Protein AF-A0A8T5A417-F1 (afdb_monomer_lite)

Structure (mmCIF, N/CA/C/O backbone):
data_AF-A0A8T5A417-F1
#
_entry.id   AF-A0A8T5A417-F1
#
loop_
_atom_site.group_PDB
_atom_site.id
_atom_site.type_symbol
_atom_site.label_atom_id
_atom_site.label_alt_id
_atom_site.label_comp_id
_atom_site.label_asym_id
_atom_site.label_entity_id
_atom_site.label_seq_id
_atom_site.pdbx_PDB_ins_code
_atom_site.Cartn_x
_atom_site.Cartn_y
_atom_site.Cartn_z
_atom_site.occupancy
_atom_site.B_iso_or_equiv
_atom_site.auth_seq_id
_atom_site.auth_comp_id
_atom_site.auth_asym_id
_atom_site.auth_atom_id
_atom_site.pdbx_PDB_model_num
ATOM 1 N N . MET A 1 1 ? 15.374 2.661 -24.631 1.00 42.44 1 MET A N 1
ATOM 2 C CA . MET A 1 1 ? 15.734 1.668 -23.594 1.00 42.44 1 MET A CA 1
ATOM 3 C C . MET A 1 1 ? 16.325 2.420 -22.415 1.00 42.44 1 MET A C 1
ATOM 5 O O . MET A 1 1 ? 17.417 2.958 -22.557 1.00 42.44 1 MET A O 1
ATOM 9 N N . PHE A 1 2 ? 15.602 2.518 -21.298 1.00 53.12 2 PHE A N 1
ATOM 10 C CA . PHE A 1 2 ? 16.090 3.157 -20.071 1.00 53.12 2 PHE A CA 1
ATOM 11 C C . PHE A 1 2 ? 17.101 2.230 -19.389 1.00 53.12 2 PHE A C 1
ATOM 13 O O . PHE A 1 2 ? 16.752 1.376 -18.584 1.00 53.12 2 PHE A O 1
ATOM 20 N N . ARG A 1 3 ? 18.366 2.348 -19.788 1.00 46.06 3 ARG A N 1
ATOM 21 C CA . ARG A 1 3 ? 19.469 1.459 -19.396 1.00 46.06 3 ARG A CA 1
ATOM 22 C C . ARG A 1 3 ? 20.061 1.824 -18.013 1.00 46.06 3 ARG A C 1
ATOM 24 O O . ARG A 1 3 ? 21.273 1.819 -17.862 1.00 46.06 3 ARG A O 1
ATOM 31 N N . GLY A 1 4 ? 19.217 2.190 -17.041 1.00 53.66 4 GLY A N 1
ATOM 32 C CA . GLY A 1 4 ? 19.642 2.694 -15.720 1.00 53.66 4 GLY A CA 1
ATOM 33 C C . GLY A 1 4 ? 18.582 2.618 -14.613 1.00 53.66 4 GLY A C 1
ATOM 34 O O . GLY A 1 4 ? 18.646 3.379 -13.656 1.00 53.66 4 GLY A O 1
ATOM 35 N N . LEU A 1 5 ? 17.586 1.742 -14.762 1.00 63.16 5 LEU A N 1
ATOM 36 C CA . LEU A 1 5 ? 16.527 1.509 -13.775 1.00 63.16 5 LEU A CA 1
ATOM 37 C C . LEU A 1 5 ? 16.709 0.142 -13.102 1.00 63.16 5 LEU A C 1
ATOM 39 O O . LEU A 1 5 ? 15.793 -0.674 -13.069 1.00 63.16 5 LEU A O 1
ATOM 43 N N . GLU A 1 6 ? 17.913 -0.135 -12.612 1.00 72.56 6 GLU A N 1
ATOM 44 C CA . GLU A 1 6 ? 18.092 -1.246 -11.680 1.00 72.56 6 GLU A CA 1
ATOM 45 C C . GLU A 1 6 ? 17.566 -0.788 -10.320 1.00 72.56 6 GLU A C 1
ATOM 47 O O . GLU A 1 6 ? 18.039 0.207 -9.777 1.00 72.56 6 GLU A O 1
ATOM 52 N N . LEU A 1 7 ? 16.535 -1.469 -9.824 1.00 83.00 7 LEU A N 1
ATOM 53 C CA . LEU A 1 7 ? 16.021 -1.269 -8.475 1.00 83.00 7 LEU A CA 1
ATOM 54 C C . LEU A 1 7 ? 16.810 -2.164 -7.528 1.00 83.00 7 LEU A C 1
ATOM 56 O O . LEU A 1 7 ? 16.892 -3.376 -7.746 1.00 83.00 7 LEU A O 1
ATOM 60 N N . THR A 1 8 ? 17.382 -1.581 -6.478 1.00 91.06 8 THR A N 1
ATOM 61 C CA . THR A 1 8 ? 17.942 -2.400 -5.397 1.00 91.06 8 THR A CA 1
ATOM 62 C C . THR A 1 8 ? 16.811 -2.959 -4.529 1.00 91.06 8 THR A C 1
ATOM 64 O O . THR A 1 8 ? 15.746 -2.338 -4.439 1.00 91.06 8 THR A O 1
ATOM 67 N N . PRO A 1 9 ? 17.013 -4.098 -3.841 1.00 90.88 9 PRO A N 1
ATOM 68 C CA . PRO A 1 9 ? 16.015 -4.632 -2.914 1.00 90.88 9 PRO A CA 1
ATOM 69 C C . PRO A 1 9 ? 15.562 -3.614 -1.854 1.00 90.88 9 PRO A C 1
ATOM 71 O O . PRO A 1 9 ? 14.394 -3.588 -1.472 1.00 90.88 9 PRO A O 1
ATOM 74 N N . GLU A 1 10 ? 16.470 -2.750 -1.400 1.00 92.81 10 GLU A N 1
ATOM 75 C CA . GLU A 1 10 ? 16.185 -1.686 -0.436 1.00 92.81 10 GLU A CA 1
ATOM 76 C C . GLU A 1 10 ? 15.297 -0.589 -1.034 1.00 92.81 10 GLU A C 1
ATOM 78 O O . GLU A 1 10 ? 14.376 -0.120 -0.366 1.00 92.81 10 GLU A O 1
ATOM 83 N N . GLU A 1 11 ? 15.538 -0.194 -2.289 1.00 91.94 11 GLU A N 1
ATOM 84 C CA . GLU A 1 11 ? 14.685 0.772 -2.987 1.00 91.94 11 GLU A CA 1
ATOM 85 C C . GLU A 1 11 ? 13.276 0.214 -3.227 1.00 91.94 11 GLU A C 1
ATOM 87 O O . GLU A 1 11 ? 12.293 0.945 -3.073 1.00 91.94 11 GLU A O 1
ATOM 92 N N . GLU A 1 12 ? 13.152 -1.070 -3.586 1.00 94.31 12 GLU A N 1
ATOM 93 C CA . GLU A 1 12 ? 11.844 -1.720 -3.729 1.00 94.31 12 GLU A CA 1
ATOM 94 C C . GLU A 1 12 ? 11.064 -1.676 -2.413 1.00 94.31 12 GLU A C 1
ATOM 96 O O . GLU A 1 12 ? 9.905 -1.254 -2.383 1.00 94.31 12 GLU A O 1
ATOM 101 N N . GLU A 1 13 ? 11.714 -2.066 -1.317 1.00 95.69 13 GLU A N 1
ATOM 102 C CA . GLU A 1 13 ? 11.114 -2.076 0.015 1.00 95.69 13 GLU A CA 1
ATOM 103 C C . GLU A 1 13 ? 10.695 -0.663 0.455 1.00 95.69 13 GLU A C 1
ATOM 105 O O . GLU A 1 13 ? 9.604 -0.467 0.999 1.00 95.69 13 GLU A O 1
ATOM 110 N N . GLU A 1 14 ? 11.513 0.351 0.160 1.00 96.19 14 GLU A N 1
ATOM 111 C CA . GLU A 1 14 ? 11.185 1.750 0.437 1.00 96.19 14 GLU A CA 1
ATOM 112 C C . GLU A 1 14 ? 9.943 2.214 -0.341 1.00 96.1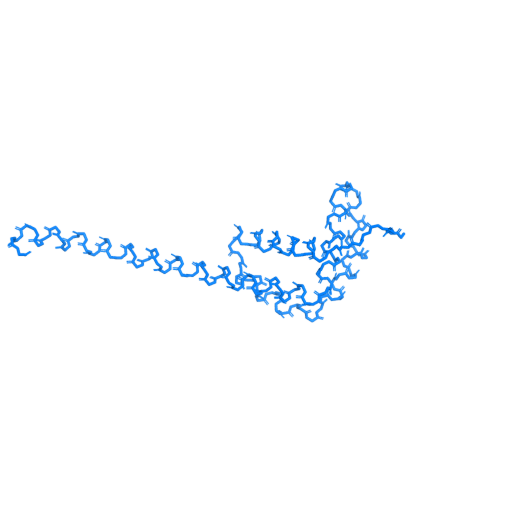9 14 GLU A C 1
ATOM 114 O O . GLU A 1 14 ? 9.072 2.890 0.219 1.00 96.19 14 GLU A O 1
ATOM 119 N N . ILE A 1 15 ? 9.826 1.844 -1.618 1.00 96.06 15 ILE A N 1
ATOM 120 C CA . ILE A 1 15 ? 8.660 2.175 -2.447 1.00 96.06 15 ILE A CA 1
ATOM 121 C C . ILE A 1 15 ? 7.400 1.503 -1.895 1.00 96.06 15 ILE A C 1
ATOM 123 O O . ILE A 1 15 ? 6.377 2.176 -1.735 1.00 96.06 15 ILE A O 1
ATOM 127 N N . ILE A 1 16 ? 7.470 0.213 -1.559 1.00 97.62 16 ILE A N 1
ATOM 128 C CA . ILE A 1 16 ? 6.348 -0.536 -0.972 1.00 97.62 16 ILE A CA 1
ATOM 129 C C . ILE A 1 16 ? 5.894 0.132 0.327 1.00 97.62 16 ILE A C 1
ATOM 131 O O . ILE A 1 16 ? 4.703 0.405 0.504 1.00 97.62 16 ILE A O 1
ATOM 135 N N . LYS A 1 17 ? 6.843 0.475 1.204 1.00 97.94 17 LYS A N 1
ATOM 136 C CA . LYS A 1 17 ? 6.557 1.159 2.466 1.00 97.94 17 LYS A CA 1
ATOM 137 C C . LYS A 1 17 ? 5.880 2.509 2.249 1.00 97.94 17 LYS A C 1
ATOM 139 O O . LYS A 1 17 ? 4.859 2.774 2.882 1.00 97.94 17 LYS A O 1
ATOM 144 N N . ARG A 1 18 ? 6.395 3.340 1.339 1.00 97.25 18 ARG A N 1
ATOM 145 C CA . ARG A 1 18 ? 5.804 4.653 1.019 1.00 97.25 18 ARG A CA 1
ATOM 146 C C . ARG A 1 18 ? 4.379 4.526 0.488 1.00 97.25 18 ARG A C 1
ATOM 148 O O . ARG A 1 18 ? 3.519 5.331 0.834 1.00 97.25 18 ARG A O 1
ATOM 155 N N . VAL A 1 19 ? 4.111 3.514 -0.335 1.00 97.00 19 VAL A N 1
ATOM 156 C CA . VAL A 1 19 ? 2.763 3.238 -0.854 1.00 97.00 19 VAL A CA 1
ATOM 157 C C . VAL A 1 19 ? 1.833 2.807 0.281 1.00 97.00 19 VAL A C 1
ATOM 159 O O . VAL A 1 19 ? 0.728 3.338 0.389 1.00 97.00 19 VAL A O 1
ATOM 162 N N . ALA A 1 20 ? 2.288 1.915 1.166 1.00 98.06 20 ALA A N 1
ATOM 163 C CA . ALA A 1 20 ? 1.522 1.487 2.336 1.00 98.06 20 ALA A CA 1
ATOM 164 C C . ALA A 1 20 ? 1.192 2.659 3.274 1.00 98.06 20 ALA A C 1
ATOM 166 O O . ALA A 1 20 ? 0.061 2.793 3.740 1.00 98.06 20 ALA A O 1
ATOM 167 N N . GLU A 1 21 ? 2.168 3.530 3.540 1.00 97.88 21 GLU A N 1
ATOM 168 C CA . GLU A 1 21 ? 1.976 4.762 4.312 1.00 97.88 21 GLU A CA 1
ATOM 169 C C . GLU A 1 21 ? 0.945 5.667 3.646 1.00 97.88 21 GLU A C 1
ATOM 171 O O . GLU A 1 21 ? -0.007 6.089 4.303 1.00 97.88 21 GLU A O 1
ATOM 176 N N . LYS A 1 22 ? 1.061 5.884 2.332 1.00 97.31 22 LYS A N 1
ATOM 177 C CA . LYS A 1 22 ? 0.141 6.758 1.607 1.00 97.31 22 LYS A CA 1
ATOM 178 C C . LYS A 1 22 ? -1.295 6.242 1.628 1.00 97.31 22 LYS A C 1
ATOM 180 O O . LYS A 1 22 ? -2.211 7.027 1.834 1.00 97.31 22 LYS A O 1
ATOM 185 N N . ILE A 1 23 ? -1.506 4.939 1.455 1.00 97.50 23 ILE A N 1
ATOM 186 C CA . ILE A 1 23 ? -2.835 4.310 1.558 1.00 97.50 23 ILE A CA 1
ATOM 187 C C . ILE A 1 23 ? -3.408 4.472 2.975 1.00 97.50 23 ILE A C 1
ATOM 189 O O . ILE A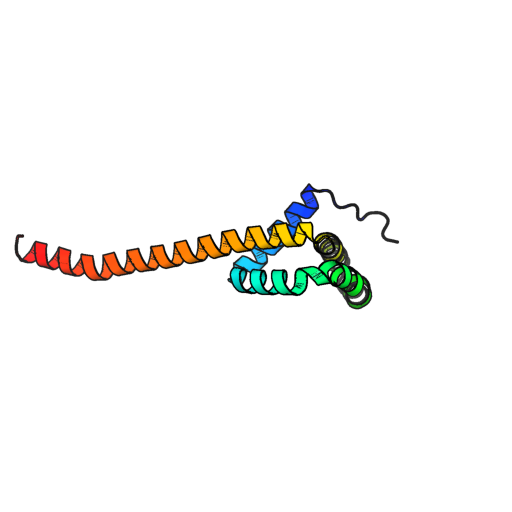 1 23 ? -4.589 4.794 3.134 1.00 97.50 23 ILE A O 1
ATOM 193 N N . SER A 1 24 ? -2.570 4.288 3.997 1.00 96.44 24 SER A N 1
ATOM 194 C CA . SER A 1 24 ? -2.970 4.424 5.399 1.00 96.44 24 SER A CA 1
ATOM 195 C C . SER A 1 24 ? -3.330 5.858 5.773 1.00 96.44 24 SER A C 1
ATOM 197 O O . SER A 1 24 ? -4.272 6.051 6.534 1.00 96.44 24 SER A O 1
ATOM 199 N N . GLU A 1 25 ? -2.654 6.867 5.214 1.00 96.94 25 GLU A N 1
ATOM 200 C CA . GLU A 1 25 ? -3.026 8.282 5.393 1.00 96.94 25 GLU A CA 1
ATOM 201 C C . GLU A 1 25 ? -4.470 8.563 4.949 1.00 96.94 25 GLU A C 1
ATOM 203 O O . GLU A 1 25 ? -5.144 9.405 5.541 1.00 96.94 25 GLU A O 1
ATOM 208 N N . TYR A 1 26 ? -4.966 7.841 3.939 1.00 95.69 26 TYR A N 1
ATOM 209 C CA . TYR A 1 26 ? -6.352 7.942 3.475 1.00 95.69 26 TYR A CA 1
ATOM 210 C C . TYR A 1 26 ? -7.328 7.034 4.243 1.00 95.69 26 TYR A C 1
ATOM 212 O O . TYR A 1 26 ? -8.518 7.025 3.931 1.00 95.69 26 TYR A O 1
ATOM 220 N N . GLY A 1 27 ? -6.865 6.259 5.230 1.00 95.25 27 GLY A N 1
ATOM 221 C CA . GLY A 1 27 ? -7.698 5.312 5.982 1.00 95.25 27 GLY A CA 1
ATOM 222 C C . GLY A 1 27 ? -8.243 4.165 5.124 1.00 95.25 27 GLY A C 1
ATOM 223 O O . GLY A 1 27 ? -9.311 3.627 5.415 1.00 95.25 27 GLY A O 1
ATOM 224 N N . MET A 1 28 ? -7.541 3.811 4.042 1.00 97.38 28 MET A N 1
ATOM 225 C CA . MET A 1 28 ? -8.009 2.854 3.032 1.00 97.38 28 MET A CA 1
ATOM 226 C C . MET A 1 28 ? -7.399 1.454 3.173 1.00 97.38 28 MET A C 1
ATOM 228 O O . MET A 1 28 ? -7.548 0.648 2.259 1.00 97.38 28 MET A O 1
ATOM 232 N N . ASN A 1 29 ? -6.740 1.130 4.289 1.00 97.62 29 ASN A N 1
ATOM 233 C CA . ASN A 1 29 ? -5.974 -0.115 4.440 1.00 97.62 29 ASN A CA 1
ATOM 234 C C . ASN A 1 29 ? -6.789 -1.373 4.095 1.00 97.62 29 ASN A C 1
ATOM 236 O O . ASN A 1 29 ? -6.411 -2.122 3.199 1.00 97.62 29 ASN A O 1
ATOM 240 N N . ALA A 1 30 ? -7.953 -1.563 4.724 1.00 97.00 30 ALA A N 1
ATOM 241 C CA . ALA A 1 30 ? -8.799 -2.735 4.480 1.00 97.00 30 ALA A CA 1
ATOM 242 C C . ALA A 1 30 ? -9.346 -2.796 3.039 1.00 97.00 30 ALA A C 1
ATOM 244 O O . ALA A 1 30 ? -9.367 -3.858 2.418 1.00 97.00 30 ALA A O 1
ATOM 245 N N . ALA A 1 31 ? -9.757 -1.652 2.480 1.00 97.44 31 ALA A N 1
ATOM 246 C CA . ALA A 1 31 ? -10.250 -1.577 1.105 1.00 97.44 31 ALA A CA 1
ATOM 247 C C . ALA A 1 31 ? -9.139 -1.888 0.087 1.00 97.44 31 ALA A C 1
ATOM 249 O O . ALA A 1 31 ? -9.368 -2.597 -0.894 1.00 97.44 31 ALA A O 1
ATOM 250 N N . ALA A 1 32 ? -7.927 -1.396 0.345 1.00 97.44 32 ALA A N 1
ATOM 251 C CA . ALA A 1 32 ? -6.758 -1.660 -0.476 1.00 97.44 32 ALA A CA 1
ATOM 252 C C . ALA A 1 32 ? -6.346 -3.135 -0.415 1.00 97.44 32 ALA A C 1
ATOM 254 O O . ALA A 1 32 ? -6.084 -3.708 -1.467 1.00 97.44 32 ALA A O 1
ATOM 255 N N . VAL A 1 33 ? -6.365 -3.778 0.760 1.00 98.12 33 VAL A N 1
ATOM 256 C CA . VAL A 1 33 ? -6.129 -5.231 0.890 1.00 98.12 33 VAL A CA 1
ATOM 257 C C . VAL A 1 33 ? -7.088 -6.017 -0.000 1.00 98.12 33 VAL A C 1
ATOM 259 O O . VAL A 1 33 ? -6.638 -6.811 -0.824 1.00 98.12 33 VAL A O 1
ATOM 262 N N . LEU A 1 34 ? -8.395 -5.751 0.095 1.00 97.56 34 LEU A N 1
ATOM 263 C CA . LEU A 1 34 ? -9.404 -6.437 -0.717 1.00 97.56 34 LEU A CA 1
ATOM 264 C C . LEU A 1 34 ? -9.150 -6.259 -2.222 1.00 97.56 34 LEU A C 1
ATOM 266 O O . LEU A 1 34 ? -9.177 -7.227 -2.989 1.00 97.56 34 LEU A O 1
ATOM 270 N N . MET A 1 35 ? -8.889 -5.021 -2.649 1.00 95.31 35 MET A N 1
ATOM 271 C CA . MET A 1 35 ? -8.612 -4.708 -4.050 1.00 95.31 35 MET A CA 1
ATOM 272 C C . MET A 1 35 ? -7.346 -5.424 -4.531 1.00 95.31 35 MET A C 1
ATOM 274 O O . MET A 1 35 ? -7.365 -6.094 -5.564 1.00 95.31 35 MET A O 1
ATOM 278 N N . LEU A 1 36 ? -6.256 -5.331 -3.772 1.00 95.00 36 LEU A N 1
ATOM 279 C CA . LEU A 1 36 ? -4.979 -5.939 -4.122 1.00 95.00 36 LEU A CA 1
ATOM 280 C C . LEU A 1 36 ? -5.086 -7.462 -4.184 1.00 95.00 36 LEU A C 1
ATOM 282 O O . LEU A 1 36 ? -4.622 -8.037 -5.161 1.00 95.00 36 LEU A O 1
ATOM 286 N N . GLN A 1 37 ? -5.755 -8.118 -3.232 1.00 94.81 37 GLN A N 1
ATOM 287 C CA . GLN A 1 37 ? -5.992 -9.565 -3.288 1.00 94.81 37 GLN A CA 1
ATOM 288 C C . GLN A 1 37 ? -6.780 -9.972 -4.544 1.00 94.81 37 GLN A C 1
ATOM 290 O O . GLN A 1 37 ? -6.424 -10.947 -5.207 1.00 94.81 37 GLN A O 1
ATOM 295 N N . THR A 1 38 ? -7.800 -9.190 -4.915 1.00 93.81 38 THR A N 1
ATOM 296 C CA . THR A 1 38 ? -8.635 -9.445 -6.102 1.00 93.81 38 THR A CA 1
ATOM 297 C C . THR A 1 38 ? -7.837 -9.320 -7.402 1.00 93.81 38 THR A C 1
ATOM 299 O O . THR A 1 38 ? -7.952 -10.161 -8.293 1.00 93.81 38 THR A O 1
ATOM 302 N N . PHE A 1 39 ? -7.002 -8.284 -7.520 1.00 89.44 39 PHE A N 1
ATOM 303 C CA . PHE A 1 39 ? -6.271 -7.978 -8.755 1.00 89.44 39 PHE A CA 1
ATOM 304 C C . PHE A 1 39 ? -4.843 -8.537 -8.805 1.00 89.44 39 PHE A C 1
ATOM 306 O O . PHE A 1 39 ? -4.221 -8.495 -9.867 1.00 89.44 39 PHE A O 1
ATOM 313 N N . LYS A 1 40 ? -4.320 -9.124 -7.720 1.00 87.81 40 LYS A N 1
ATOM 314 C CA . LYS A 1 40 ? -2.969 -9.715 -7.652 1.00 87.81 40 LYS A CA 1
ATOM 315 C C . LYS A 1 40 ? -2.633 -10.661 -8.818 1.00 87.81 40 LYS A C 1
ATOM 317 O O . LYS A 1 40 ? -1.518 -10.567 -9.338 1.00 87.81 40 LYS A O 1
ATOM 322 N N . PRO A 1 41 ? -3.535 -11.540 -9.308 1.00 87.19 41 PRO A N 1
ATOM 323 C CA . PRO A 1 41 ? -3.235 -12.381 -10.471 1.00 87.19 41 PRO A CA 1
ATOM 324 C C . PRO A 1 41 ? -2.904 -11.575 -11.738 1.00 87.19 41 PRO A C 1
ATOM 326 O O . PRO A 1 41 ? -2.137 -12.040 -12.580 1.00 87.19 41 PRO A O 1
ATOM 329 N N . MET A 1 42 ? -3.415 -10.350 -11.854 1.00 86.38 42 MET A N 1
ATOM 330 C CA . MET A 1 42 ? -3.238 -9.476 -13.015 1.00 86.38 42 MET A CA 1
ATOM 331 C C . MET A 1 42 ? -2.027 -8.541 -12.906 1.00 86.38 42 MET A C 1
ATOM 333 O O . MET A 1 42 ? -1.775 -7.786 -13.838 1.00 86.38 42 MET A O 1
ATOM 337 N N . ALA A 1 43 ? -1.257 -8.602 -11.815 1.00 79.62 43 ALA A N 1
ATOM 338 C CA . ALA A 1 43 ? -0.124 -7.715 -11.529 1.00 79.62 43 ALA A CA 1
ATOM 339 C C . ALA A 1 43 ? 0.858 -7.534 -12.696 1.00 79.62 43 ALA A C 1
ATOM 341 O O . ALA A 1 43 ? 1.144 -6.411 -13.107 1.00 79.62 43 ALA A O 1
ATOM 342 N N . TYR A 1 44 ? 1.300 -8.650 -13.281 1.00 77.25 44 TYR A N 1
ATOM 343 C CA . TYR A 1 44 ? 2.227 -8.646 -14.411 1.00 77.25 44 TYR A CA 1
ATOM 344 C C . TYR A 1 44 ? 1.657 -7.882 -15.618 1.00 77.25 44 TYR A C 1
ATOM 346 O O . TYR A 1 44 ? 2.310 -7.026 -16.209 1.00 77.25 44 TYR A O 1
ATOM 354 N N . ILE A 1 45 ? 0.384 -8.139 -15.936 1.00 82.75 45 ILE A N 1
ATOM 355 C CA . ILE A 1 45 ? -0.329 -7.467 -17.027 1.00 82.75 45 ILE A CA 1
ATOM 356 C C . ILE A 1 45 ? -0.490 -5.976 -16.705 1.00 82.75 45 ILE A C 1
ATOM 358 O O . ILE A 1 45 ? -0.268 -5.140 -17.575 1.00 82.75 45 ILE A O 1
ATOM 362 N N . GLY A 1 46 ? -0.808 -5.634 -15.455 1.00 77.62 46 GLY A N 1
ATOM 363 C CA . GLY A 1 46 ? -0.936 -4.255 -14.991 1.00 77.62 46 GLY A CA 1
ATOM 364 C C . GLY A 1 46 ? 0.351 -3.444 -15.150 1.00 77.62 46 GLY A C 1
ATOM 365 O O . GLY A 1 46 ? 0.295 -2.326 -15.655 1.00 77.62 46 GLY A O 1
ATOM 366 N N . GLY A 1 47 ? 1.510 -4.010 -14.798 1.00 80.44 47 GLY A N 1
ATOM 367 C CA . GLY A 1 47 ? 2.807 -3.342 -14.958 1.00 80.44 47 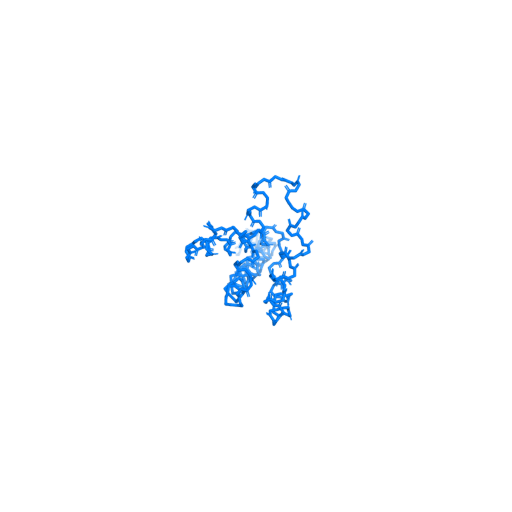GLY A CA 1
ATOM 368 C C . GLY A 1 47 ? 3.167 -3.085 -16.425 1.00 80.44 47 GLY A C 1
ATOM 369 O O . GLY A 1 47 ? 3.615 -1.995 -16.786 1.00 80.44 47 GLY A O 1
ATOM 370 N N . GLN A 1 48 ? 2.913 -4.060 -17.300 1.00 82.81 48 GLN A N 1
ATOM 371 C CA . GLN A 1 48 ? 3.164 -3.916 -18.738 1.00 82.81 48 GLN A CA 1
ATOM 372 C C . GLN A 1 48 ? 2.186 -2.948 -19.411 1.00 82.81 48 GLN A C 1
ATOM 374 O O . GLN A 1 48 ? 2.600 -2.064 -20.163 1.00 82.81 48 GLN A O 1
ATOM 379 N N . MET A 1 49 ? 0.892 -3.058 -19.106 1.00 84.12 49 MET A N 1
ATOM 380 C CA . MET A 1 49 ? -0.128 -2.147 -19.626 1.00 84.12 49 MET A CA 1
ATOM 381 C C . MET A 1 49 ? 0.067 -0.723 -19.103 1.00 84.12 49 MET A C 1
ATOM 383 O O . MET A 1 49 ? -0.079 0.224 -19.871 1.00 84.12 49 MET A O 1
ATOM 387 N N . GLY A 1 50 ? 0.439 -0.557 -17.833 1.00 82.62 50 GLY A N 1
ATOM 388 C CA . GLY A 1 50 ? 0.768 0.739 -17.246 1.00 82.62 50 GLY A CA 1
ATOM 389 C C . GLY A 1 50 ? 1.907 1.421 -17.997 1.00 82.62 50 GLY A C 1
ATOM 390 O O . GLY A 1 50 ? 1.758 2.556 -18.446 1.00 82.62 50 GLY A O 1
ATOM 391 N N . ARG A 1 51 ? 2.999 0.700 -18.259 1.00 85.25 51 ARG A N 1
ATOM 392 C CA . ARG A 1 51 ? 4.111 1.247 -19.048 1.00 85.25 51 ARG A CA 1
ATOM 393 C C . ARG A 1 51 ? 3.732 1.570 -20.487 1.00 85.25 51 ARG A C 1
ATOM 395 O O . ARG A 1 51 ? 4.132 2.601 -21.012 1.00 85.25 51 ARG A O 1
ATOM 402 N N . PHE A 1 52 ? 2.942 0.717 -21.130 1.00 85.50 52 PHE A N 1
ATOM 403 C CA . PHE A 1 52 ? 2.580 0.921 -22.530 1.00 85.50 52 PHE A CA 1
ATOM 404 C C . PHE A 1 52 ? 1.567 2.059 -22.731 1.00 85.50 52 PHE A C 1
ATOM 406 O O . PHE A 1 52 ? 1.727 2.871 -23.640 1.00 85.50 52 PHE A O 1
ATOM 413 N N . PHE A 1 53 ? 0.535 2.139 -21.887 1.00 86.56 53 PHE A N 1
ATOM 414 C CA . PHE A 1 53 ? -0.564 3.096 -22.048 1.00 86.56 53 PHE A CA 1
ATOM 415 C C . PHE A 1 53 ? -0.403 4.369 -21.210 1.00 86.56 53 PHE A C 1
ATOM 417 O O . PHE A 1 53 ? -0.824 5.436 -21.652 1.00 86.56 53 PHE A O 1
ATOM 424 N N . ILE A 1 54 ? 0.183 4.279 -20.012 1.00 86.00 54 ILE A N 1
ATOM 425 C CA . ILE A 1 54 ? 0.246 5.393 -19.053 1.00 86.00 54 ILE A CA 1
ATOM 426 C C . ILE A 1 54 ? 1.588 6.125 -19.142 1.00 86.00 54 ILE A C 1
ATOM 428 O O . ILE A 1 54 ? 1.577 7.354 -19.214 1.00 86.00 54 ILE A O 1
ATOM 432 N N . SER A 1 55 ? 2.734 5.428 -19.202 1.00 86.06 55 SER A N 1
ATOM 433 C CA . SER A 1 55 ? 4.053 6.097 -19.228 1.00 86.06 55 SER A CA 1
ATOM 434 C C . SER A 1 55 ? 4.206 7.164 -20.332 1.00 86.06 55 SER A C 1
ATOM 436 O O . SER A 1 55 ? 4.750 8.225 -20.017 1.00 86.06 55 SER A O 1
ATOM 438 N N . PRO A 1 56 ? 3.679 7.001 -21.571 1.00 85.94 56 PRO A N 1
ATOM 439 C CA . PRO A 1 56 ? 3.743 8.053 -22.591 1.00 85.94 56 PRO A CA 1
ATOM 440 C C . PRO A 1 56 ? 3.096 9.377 -22.167 1.00 85.94 56 PRO A C 1
ATOM 442 O O . PRO A 1 56 ? 3.597 10.447 -22.508 1.00 85.94 56 PRO A O 1
ATOM 445 N N . LEU A 1 57 ? 2.007 9.318 -21.396 1.00 87.56 57 LEU A N 1
ATOM 446 C CA . LEU A 1 57 ? 1.304 10.503 -20.898 1.00 87.56 57 LEU A CA 1
ATOM 447 C C . LEU A 1 57 ? 2.094 11.205 -19.785 1.00 87.56 57 LEU A C 1
ATOM 449 O O . LEU A 1 57 ? 1.996 12.419 -19.619 1.00 87.56 57 LEU A O 1
ATOM 453 N N . LEU A 1 58 ? 2.898 10.449 -19.034 1.00 87.31 58 LEU A N 1
ATOM 454 C CA . LEU A 1 58 ? 3.647 10.957 -17.886 1.00 87.31 58 LEU A CA 1
ATOM 455 C C . LEU A 1 58 ? 4.939 11.681 -18.282 1.00 87.31 58 LEU A C 1
ATOM 457 O O . LEU A 1 58 ? 5.409 12.518 -17.512 1.00 87.31 58 LEU A O 1
ATOM 461 N N . TYR A 1 59 ? 5.484 11.447 -19.483 1.00 82.62 59 TYR A N 1
ATOM 462 C CA . TYR A 1 59 ? 6.661 12.180 -19.974 1.00 82.62 59 TYR A CA 1
ATOM 463 C C . TYR A 1 59 ? 6.431 13.695 -20.047 1.00 82.62 59 TYR A C 1
ATOM 465 O O . TYR A 1 59 ? 7.334 14.472 -19.741 1.00 82.62 59 TYR A O 1
ATOM 473 N N . GLY A 1 60 ? 5.210 14.125 -20.382 1.00 86.88 60 GLY A N 1
ATOM 474 C CA . GLY A 1 60 ? 4.844 15.544 -20.433 1.00 86.88 60 GLY A CA 1
ATOM 475 C C . GLY A 1 60 ? 4.721 16.218 -19.061 1.00 86.88 60 GLY A C 1
ATOM 476 O O . GLY A 1 60 ? 4.650 17.442 -18.994 1.00 86.88 60 GLY A O 1
ATOM 477 N N . LEU A 1 61 ? 4.709 15.445 -17.970 1.00 88.12 61 LEU A N 1
ATOM 478 C CA . LEU A 1 61 ? 4.559 15.948 -16.599 1.00 88.12 61 LEU A CA 1
ATOM 479 C C . LEU A 1 61 ? 5.906 16.151 -15.883 1.00 88.12 61 LEU A C 1
ATOM 481 O O . LEU A 1 61 ? 5.940 16.559 -14.722 1.00 88.12 61 LEU A O 1
ATOM 485 N N . GLY A 1 62 ? 7.017 15.899 -16.577 1.00 85.81 62 GLY A N 1
ATOM 486 C CA . GLY A 1 62 ? 8.372 16.113 -16.081 1.00 85.81 62 GLY A CA 1
ATOM 487 C C . GLY A 1 62 ? 9.068 14.842 -15.595 1.00 85.81 62 GLY A C 1
ATOM 488 O O . GLY A 1 62 ? 8.451 13.838 -15.231 1.00 85.81 62 GLY A O 1
ATOM 489 N N . GLU A 1 63 ? 10.399 14.909 -15.571 1.00 83.50 63 GLU A N 1
ATOM 490 C CA . GLU A 1 63 ? 11.284 13.758 -15.361 1.00 83.50 63 GLU A CA 1
ATOM 491 C C . GLU A 1 63 ? 11.051 13.056 -14.017 1.00 83.50 63 GLU A C 1
ATOM 493 O O . GLU A 1 63 ? 10.997 11.832 -13.958 1.00 83.50 63 GLU A O 1
ATOM 498 N N . ARG A 1 64 ? 10.806 13.812 -12.939 1.00 85.12 64 ARG A N 1
ATOM 499 C CA . ARG A 1 64 ? 10.546 13.240 -11.608 1.00 85.12 64 ARG A CA 1
ATOM 500 C C . ARG A 1 64 ? 9.302 12.344 -11.577 1.00 85.12 64 ARG A C 1
ATOM 502 O O . ARG A 1 64 ? 9.336 11.282 -10.962 1.00 85.12 64 ARG A O 1
ATOM 509 N N . ILE A 1 65 ? 8.207 12.778 -12.208 1.00 85.44 65 ILE A N 1
ATOM 510 C CA . ILE A 1 65 ? 6.939 12.029 -12.246 1.00 85.44 65 ILE A CA 1
ATOM 511 C C . ILE A 1 65 ? 7.085 10.812 -13.158 1.00 85.44 65 ILE A C 1
ATOM 513 O O . ILE A 1 65 ? 6.675 9.706 -12.798 1.00 85.44 65 ILE A O 1
ATOM 517 N N . SER A 1 66 ? 7.725 10.996 -14.310 1.00 83.31 66 SER A N 1
ATOM 518 C CA . SER A 1 66 ? 7.989 9.908 -15.245 1.00 83.31 66 SER A CA 1
ATOM 519 C C . SER A 1 66 ? 8.878 8.816 -14.632 1.00 83.31 66 SER A C 1
ATOM 521 O O . SER A 1 66 ? 8.491 7.653 -14.624 1.00 83.31 66 SER A O 1
ATOM 523 N N . LEU A 1 67 ? 10.012 9.167 -14.021 1.00 82.88 67 LEU A N 1
ATOM 524 C CA . LEU A 1 67 ? 10.894 8.184 -13.381 1.00 82.88 67 LEU A CA 1
ATOM 525 C C . LEU A 1 67 ? 10.233 7.508 -12.173 1.00 82.88 67 LEU A C 1
ATOM 527 O O . LEU A 1 67 ? 10.387 6.303 -11.977 1.00 82.88 67 LEU A O 1
ATOM 531 N N . GLY A 1 68 ? 9.482 8.264 -11.367 1.00 85.12 68 GLY A N 1
ATOM 532 C CA . GLY A 1 68 ? 8.784 7.719 -10.201 1.00 85.12 68 GLY A CA 1
ATOM 533 C C . GLY A 1 68 ? 7.703 6.702 -10.574 1.00 85.12 68 GLY A C 1
ATOM 534 O O . GLY A 1 68 ? 7.592 5.657 -9.935 1.00 85.12 68 GLY A O 1
ATOM 535 N N . SER A 1 69 ? 6.933 6.981 -11.625 1.00 85.38 69 SER A N 1
ATOM 536 C CA . SER A 1 69 ? 5.905 6.060 -12.129 1.00 85.38 69 SER A CA 1
ATOM 537 C C . SER A 1 69 ? 6.497 4.802 -12.755 1.00 85.38 69 SER A C 1
ATOM 539 O O . SER A 1 69 ? 5.997 3.711 -12.496 1.00 85.38 69 SER A O 1
ATOM 541 N N . GLU A 1 70 ? 7.604 4.920 -13.487 1.00 87.19 70 GLU A N 1
ATOM 542 C CA . GLU A 1 70 ? 8.296 3.757 -14.042 1.00 87.19 70 GLU A CA 1
ATOM 543 C C . GLU A 1 70 ? 8.796 2.828 -12.923 1.00 87.19 70 GLU A C 1
ATOM 545 O O . GLU A 1 70 ? 8.552 1.621 -12.971 1.00 87.19 70 GLU A O 1
ATOM 550 N N . LYS A 1 71 ? 9.403 3.394 -11.863 1.00 89.69 71 LYS A N 1
ATOM 551 C CA . LYS A 1 71 ? 9.792 2.649 -10.650 1.00 89.69 71 LYS A CA 1
ATOM 552 C C . LYS A 1 71 ? 8.597 1.946 -9.999 1.00 89.69 71 LYS A C 1
ATOM 554 O O . LYS A 1 71 ? 8.711 0.773 -9.657 1.00 89.69 71 LYS A O 1
ATOM 559 N N . LEU A 1 72 ? 7.443 2.609 -9.888 1.00 90.88 72 LEU A N 1
ATOM 560 C CA . LEU A 1 72 ? 6.220 1.982 -9.367 1.00 90.88 72 LEU A CA 1
ATOM 561 C C . LEU A 1 72 ? 5.759 0.798 -10.226 1.00 90.88 72 LEU A C 1
ATOM 563 O O . LEU A 1 72 ? 5.430 -0.253 -9.676 1.00 90.88 72 LEU A O 1
ATOM 567 N N . PHE A 1 73 ? 5.754 0.941 -11.554 1.00 89.31 73 PHE A N 1
ATOM 568 C CA . PHE A 1 73 ? 5.369 -0.155 -12.445 1.00 89.31 73 PHE A CA 1
ATOM 569 C C . PHE A 1 73 ? 6.314 -1.348 -12.330 1.00 89.31 73 PHE A C 1
ATOM 571 O O . PHE A 1 73 ? 5.837 -2.477 -12.315 1.00 89.31 73 PHE A O 1
ATOM 578 N N . MET A 1 74 ? 7.624 -1.117 -12.205 1.00 88.94 74 MET A N 1
ATOM 579 C CA . MET A 1 74 ? 8.597 -2.198 -12.012 1.00 88.94 74 MET A CA 1
ATOM 580 C C . MET A 1 74 ? 8.404 -2.917 -10.674 1.00 88.94 74 MET A C 1
ATOM 582 O O . MET A 1 74 ? 8.323 -4.143 -10.658 1.00 88.94 74 MET A O 1
ATOM 586 N N . VAL A 1 75 ? 8.257 -2.176 -9.569 1.00 92.31 75 VAL A N 1
ATOM 587 C CA . VAL A 1 75 ? 8.069 -2.773 -8.234 1.00 92.31 75 VAL A CA 1
ATOM 588 C C . VAL A 1 75 ? 6.815 -3.647 -8.184 1.00 92.31 75 VAL A C 1
ATOM 590 O O . VAL A 1 75 ? 6.879 -4.775 -7.696 1.00 92.31 75 VAL A O 1
ATOM 593 N N . PHE A 1 76 ? 5.682 -3.153 -8.696 1.00 91.38 76 PHE A N 1
ATOM 594 C CA . PHE A 1 76 ? 4.385 -3.836 -8.583 1.00 91.38 76 PHE A CA 1
ATOM 595 C C . PHE A 1 76 ? 4.043 -4.769 -9.749 1.00 91.38 76 PHE A C 1
ATOM 597 O O . PHE A 1 76 ? 2.997 -5.416 -9.727 1.00 91.38 76 PHE A O 1
ATOM 604 N N . GLU A 1 77 ? 4.918 -4.906 -10.743 1.00 89.75 77 GLU A N 1
ATOM 605 C CA . GLU A 1 77 ? 4.836 -6.015 -11.695 1.00 89.75 77 GLU A CA 1
ATOM 606 C C . GLU A 1 77 ? 5.127 -7.361 -11.004 1.00 89.75 77 GLU A C 1
ATOM 608 O O . GLU A 1 77 ? 4.565 -8.397 -11.377 1.00 89.75 77 GLU A O 1
ATOM 613 N N . ASN A 1 78 ? 5.965 -7.343 -9.960 1.00 89.62 78 ASN A N 1
ATOM 614 C CA . ASN A 1 78 ? 6.268 -8.511 -9.147 1.00 89.62 78 ASN A CA 1
ATOM 615 C C . ASN A 1 78 ? 5.144 -8.792 -8.131 1.00 89.62 78 ASN A C 1
ATOM 617 O O . ASN A 1 78 ? 4.844 -7.990 -7.241 1.00 89.62 78 ASN A O 1
ATOM 621 N N . ARG A 1 79 ? 4.550 -9.987 -8.222 1.00 90.38 79 ARG A N 1
ATOM 622 C CA . ARG A 1 79 ? 3.488 -10.447 -7.311 1.00 90.38 79 ARG A CA 1
ATOM 623 C C . ARG A 1 79 ? 3.942 -10.560 -5.856 1.00 90.38 79 ARG A C 1
ATOM 625 O O . ARG A 1 79 ? 3.103 -10.393 -4.970 1.00 90.38 79 ARG A O 1
ATOM 632 N N . ASP A 1 80 ? 5.220 -10.824 -5.605 1.00 92.75 80 ASP A N 1
ATOM 633 C CA . ASP A 1 80 ? 5.756 -10.932 -4.245 1.00 92.75 80 ASP A CA 1
ATOM 634 C C . ASP A 1 80 ? 5.800 -9.563 -3.560 1.00 92.75 80 ASP A C 1
ATOM 636 O O . ASP A 1 80 ? 5.486 -9.443 -2.379 1.00 92.75 80 ASP A O 1
ATOM 640 N N . ASN A 1 81 ? 6.074 -8.498 -4.314 1.00 94.75 81 ASN A N 1
ATOM 641 C CA . ASN A 1 81 ? 6.042 -7.132 -3.793 1.00 94.75 81 ASN A CA 1
ATOM 642 C C . ASN A 1 81 ? 4.610 -6.667 -3.485 1.00 94.75 81 ASN A C 1
ATOM 644 O O . ASN A 1 81 ? 4.382 -5.964 -2.500 1.00 94.75 81 ASN A O 1
ATOM 648 N N . ILE A 1 82 ? 3.620 -7.127 -4.257 1.00 94.62 82 ILE A N 1
ATOM 649 C CA . ILE A 1 82 ? 2.201 -6.935 -3.915 1.00 94.62 82 ILE A CA 1
ATOM 650 C C . ILE A 1 82 ? 1.841 -7.685 -2.632 1.00 94.62 82 ILE A C 1
ATOM 652 O O . ILE A 1 82 ? 1.120 -7.148 -1.797 1.00 94.62 82 ILE A O 1
ATOM 656 N N . GLU A 1 83 ? 2.343 -8.907 -2.449 1.00 96.00 83 GLU A N 1
ATOM 657 C CA . GLU A 1 83 ? 2.121 -9.672 -1.218 1.00 96.00 83 GLU A CA 1
ATOM 658 C C . GLU A 1 83 ? 2.713 -8.964 0.008 1.00 96.00 83 GLU A C 1
ATOM 660 O O . GLU A 1 83 ? 2.048 -8.865 1.039 1.00 96.00 83 GLU A O 1
ATOM 665 N N . LYS A 1 84 ? 3.927 -8.410 -0.108 1.00 97.06 84 LYS A N 1
ATOM 666 C CA . LYS A 1 84 ? 4.523 -7.573 0.946 1.00 97.06 84 LYS A CA 1
ATOM 667 C C . LYS A 1 84 ? 3.632 -6.375 1.279 1.00 97.06 84 LYS A C 1
ATOM 669 O O . LYS A 1 84 ? 3.343 -6.141 2.451 1.00 97.06 84 LYS A O 1
ATOM 674 N N . LEU A 1 85 ? 3.149 -5.657 0.259 1.00 97.94 85 LEU A N 1
ATOM 675 C CA . LEU A 1 85 ? 2.246 -4.518 0.447 1.00 97.94 85 LEU A CA 1
ATOM 676 C C . LEU A 1 85 ? 0.956 -4.930 1.170 1.00 97.94 85 LEU A C 1
ATOM 678 O O . LEU A 1 85 ? 0.555 -4.258 2.118 1.00 97.94 85 LEU A O 1
ATOM 682 N N . ILE A 1 86 ? 0.326 -6.033 0.753 1.00 98.00 86 ILE A N 1
ATOM 683 C CA . ILE A 1 86 ? -0.892 -6.562 1.383 1.00 98.00 86 ILE A CA 1
ATOM 684 C C . ILE A 1 86 ? -0.658 -6.803 2.877 1.00 98.00 86 ILE A C 1
ATOM 686 O O . ILE A 1 86 ? -1.402 -6.264 3.690 1.00 98.00 86 ILE A O 1
ATOM 690 N N . ARG A 1 87 ? 0.414 -7.512 3.249 1.00 98.25 87 ARG A N 1
ATOM 691 C CA . ARG A 1 87 ? 0.727 -7.816 4.657 1.00 98.25 87 ARG A CA 1
ATOM 692 C C . ARG A 1 87 ? 0.941 -6.563 5.502 1.00 98.25 87 ARG A C 1
ATOM 694 O O . ARG A 1 87 ? 0.461 -6.482 6.629 1.00 98.25 87 ARG A O 1
ATOM 701 N N . MET A 1 88 ? 1.636 -5.563 4.957 1.00 98.31 88 MET A N 1
ATOM 702 C CA . MET A 1 88 ? 1.829 -4.283 5.646 1.00 98.31 88 MET A CA 1
ATOM 703 C C . MET A 1 88 ? 0.501 -3.553 5.876 1.00 98.31 88 MET A C 1
ATOM 705 O O . MET A 1 88 ? 0.306 -2.944 6.928 1.00 98.31 88 MET A O 1
ATOM 709 N N . LEU A 1 89 ? -0.407 -3.594 4.900 1.00 98.44 89 LEU A N 1
ATOM 710 C CA . LEU A 1 89 ? -1.727 -2.974 5.010 1.00 98.44 89 LEU A CA 1
ATOM 711 C C . LEU A 1 89 ? -2.647 -3.739 5.967 1.00 98.44 89 LEU A C 1
ATOM 713 O O . LEU A 1 89 ? -3.386 -3.097 6.708 1.00 98.44 89 LEU A O 1
ATOM 717 N N . GLU A 1 90 ? -2.582 -5.071 5.997 1.00 98.31 90 GLU A N 1
ATOM 718 C CA . GLU A 1 90 ? -3.306 -5.909 6.964 1.00 98.31 90 GLU A CA 1
ATOM 719 C C . GLU A 1 90 ? -2.896 -5.558 8.397 1.00 98.31 90 GLU A C 1
ATOM 721 O O . GLU A 1 90 ? -3.755 -5.210 9.207 1.00 98.31 90 GLU A O 1
ATOM 726 N N . GLN A 1 91 ? -1.589 -5.506 8.679 1.00 98.00 91 GLN A N 1
ATOM 727 C CA . GLN A 1 91 ? -1.083 -5.092 9.991 1.00 98.00 91 GLN A CA 1
ATOM 728 C C . GLN A 1 91 ? -1.578 -3.686 10.370 1.00 98.00 91 GLN A C 1
ATOM 730 O O . GLN A 1 91 ? -2.037 -3.456 11.487 1.00 98.00 91 GLN A O 1
ATOM 735 N N . LYS A 1 92 ? -1.524 -2.727 9.438 1.00 97.38 92 LYS A N 1
ATOM 736 C CA . LYS A 1 92 ? -2.009 -1.360 9.688 1.00 97.38 92 LYS A CA 1
ATOM 737 C C . LYS A 1 92 ? -3.519 -1.311 9.933 1.00 97.38 92 LYS A C 1
ATOM 739 O O . LYS A 1 92 ? -3.960 -0.557 10.798 1.00 97.38 92 LYS A O 1
ATOM 744 N N . ALA A 1 93 ? -4.304 -2.104 9.206 1.00 96.88 93 ALA A N 1
ATOM 745 C CA . ALA A 1 93 ? -5.745 -2.200 9.409 1.00 96.88 93 ALA A CA 1
ATOM 746 C C . ALA A 1 93 ? -6.076 -2.761 10.802 1.00 96.88 93 ALA A C 1
ATOM 748 O O . ALA A 1 93 ? -6.943 -2.216 11.484 1.00 96.88 93 ALA A O 1
ATOM 749 N N . GLU A 1 94 ? -5.357 -3.791 11.253 1.00 96.12 94 GLU A N 1
ATOM 750 C CA . GLU A 1 94 ? -5.484 -4.334 12.612 1.00 96.12 94 GLU A CA 1
ATOM 751 C C . GLU A 1 94 ? -5.097 -3.304 13.683 1.00 96.12 94 GLU A C 1
ATOM 753 O O . GLU A 1 94 ? -5.805 -3.117 14.673 1.00 96.12 94 GLU A O 1
ATOM 758 N N . GLU A 1 95 ? -4.003 -2.567 13.487 1.00 95.19 95 GLU A N 1
ATOM 759 C CA . GLU A 1 95 ? -3.615 -1.497 14.410 1.00 95.19 95 GLU A CA 1
ATOM 760 C C . GLU A 1 95 ? -4.683 -0.392 14.495 1.00 95.19 95 GLU A C 1
ATOM 762 O O . GLU A 1 95 ? -4.927 0.162 15.572 1.00 95.19 95 GLU A O 1
ATOM 767 N N . GLU A 1 96 ? -5.327 -0.051 13.377 1.00 92.75 96 GLU A N 1
ATOM 768 C CA . GLU A 1 96 ? -6.415 0.929 13.326 1.00 92.75 96 GLU A CA 1
ATOM 769 C C . GLU A 1 96 ? -7.664 0.450 14.072 1.00 92.75 96 GLU A C 1
ATOM 771 O O . GLU A 1 96 ? -8.246 1.235 14.829 1.00 92.75 96 GLU A O 1
ATOM 776 N N . THR A 1 97 ? -8.068 -0.814 13.914 1.00 92.31 97 THR A N 1
ATOM 777 C CA . THR A 1 97 ? -9.217 -1.374 14.647 1.00 92.31 97 THR A CA 1
ATOM 778 C C . THR A 1 97 ? -8.935 -1.433 16.143 1.00 92.31 97 THR A C 1
ATOM 780 O O . THR A 1 97 ? -9.741 -0.932 16.930 1.00 92.31 97 THR A O 1
ATOM 783 N N . MET A 1 98 ? -7.755 -1.908 16.553 1.00 92.94 98 MET A N 1
ATOM 784 C CA . MET A 1 98 ? -7.358 -1.949 17.965 1.00 92.94 98 MET A CA 1
ATOM 785 C C . MET A 1 98 ? -7.328 -0.555 18.605 1.00 92.94 98 MET A C 1
ATOM 787 O O . MET A 1 98 ? -7.780 -0.379 19.742 1.00 92.94 98 MET A O 1
ATOM 791 N N . LYS A 1 99 ? -6.828 0.461 17.888 1.00 91.75 99 LYS A N 1
ATOM 792 C CA . LYS A 1 99 ? -6.830 1.855 18.366 1.00 91.75 99 LYS A CA 1
ATOM 793 C C . LYS A 1 99 ? -8.252 2.389 18.540 1.00 91.75 99 LYS A C 1
ATOM 795 O O . LYS A 1 99 ? -8.520 3.041 19.552 1.00 91.75 99 LYS A O 1
ATOM 800 N N . ARG A 1 100 ? -9.156 2.102 17.597 1.00 90.19 100 ARG A N 1
ATOM 801 C CA . ARG A 1 100 ? -10.572 2.509 17.669 1.00 90.19 100 ARG A CA 1
ATOM 802 C C . ARG A 1 100 ? -11.285 1.846 18.843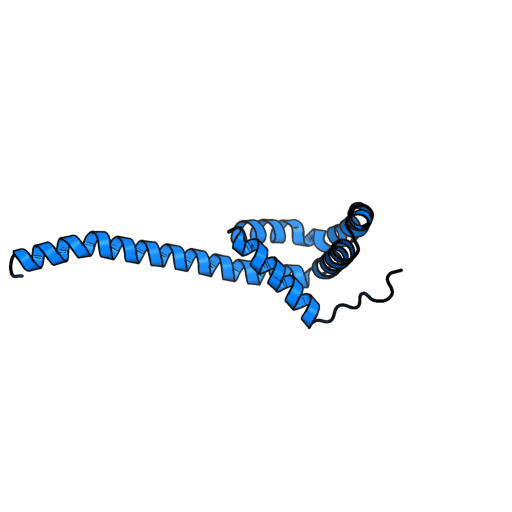 1.00 90.19 100 ARG A C 1
ATOM 804 O O . ARG A 1 100 ? -11.818 2.551 19.694 1.00 90.19 100 ARG A O 1
ATOM 811 N N . GLU A 1 101 ? -11.189 0.526 18.973 1.00 90.50 101 GLU A N 1
ATOM 812 C CA . GLU A 1 101 ? -11.794 -0.207 20.092 1.00 90.50 101 GLU A CA 1
ATOM 813 C C . GLU A 1 101 ? -11.237 0.231 21.453 1.00 90.50 101 GLU A C 1
ATOM 815 O O . GLU A 1 101 ? -11.966 0.336 22.442 1.00 90.50 101 GLU A O 1
ATOM 820 N N . GLY A 1 102 ? -9.929 0.490 21.530 1.00 90.69 102 GLY A N 1
ATOM 821 C CA . GLY A 1 102 ? -9.288 0.999 22.737 1.00 90.69 102 GLY A CA 1
ATOM 822 C C . GLY A 1 102 ? -9.793 2.390 23.124 1.00 90.69 102 GLY A C 1
ATOM 823 O O . GLY A 1 102 ? -10.029 2.648 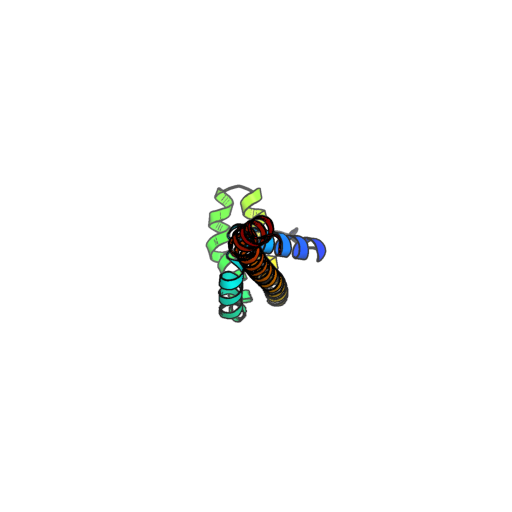24.307 1.00 90.69 102 GLY A O 1
ATOM 824 N N . ALA A 1 103 ? -9.988 3.276 22.145 1.00 89.25 103 ALA A N 1
ATOM 825 C CA . ALA A 1 103 ? -10.551 4.605 22.363 1.00 89.25 103 ALA A CA 1
ATOM 826 C C . ALA A 1 103 ? -12.019 4.534 22.819 1.00 89.25 103 ALA A C 1
ATOM 828 O O . ALA A 1 103 ? -12.386 5.208 23.782 1.00 89.25 103 ALA A O 1
ATOM 829 N N . GLU A 1 104 ? -12.828 3.666 22.211 1.00 87.75 104 GLU A N 1
ATOM 830 C CA . GLU A 1 104 ? -14.229 3.442 22.593 1.00 87.75 104 GLU A CA 1
ATOM 831 C C . GLU A 1 104 ? -14.356 2.902 24.023 1.00 87.75 104 GLU A C 1
ATOM 833 O O . GLU A 1 104 ? -15.108 3.447 24.834 1.00 87.75 104 GLU A O 1
ATOM 838 N N . LYS A 1 105 ? -13.566 1.880 24.382 1.00 86.88 105 LYS A N 1
ATOM 839 C CA . LYS A 1 105 ? -13.551 1.309 25.742 1.00 86.88 105 LYS A CA 1
ATOM 840 C C . LYS A 1 105 ? -13.129 2.340 26.793 1.00 86.88 105 LYS A C 1
ATOM 842 O O . LYS A 1 105 ? -13.713 2.380 27.877 1.00 86.88 105 LYS A O 1
ATOM 847 N N . ARG A 1 106 ? -12.138 3.188 26.488 1.00 84.69 106 ARG A N 1
ATOM 848 C CA . ARG A 1 106 ? -11.700 4.282 27.377 1.00 84.69 106 ARG A CA 1
ATOM 849 C C . ARG A 1 106 ? -12.791 5.338 27.544 1.00 84.69 106 ARG A C 1
ATOM 851 O O . ARG A 1 106 ? -13.128 5.662 28.680 1.00 84.69 106 ARG A O 1
ATOM 858 N N . GLY A 1 107 ? -13.396 5.788 26.446 1.00 84.75 107 GLY A N 1
ATOM 859 C CA . GLY A 1 107 ? -14.499 6.750 26.477 1.00 84.75 107 GLY A CA 1
ATOM 860 C C . GLY A 1 107 ? -15.708 6.234 27.261 1.00 84.75 107 GLY A C 1
ATOM 861 O O . GLY A 1 107 ? -16.265 6.957 28.084 1.00 84.75 107 GLY A O 1
ATOM 862 N N . MET A 1 108 ? -16.071 4.959 27.091 1.00 80.94 108 MET A N 1
ATOM 863 C CA . MET A 1 108 ? -17.184 4.346 27.823 1.00 80.94 10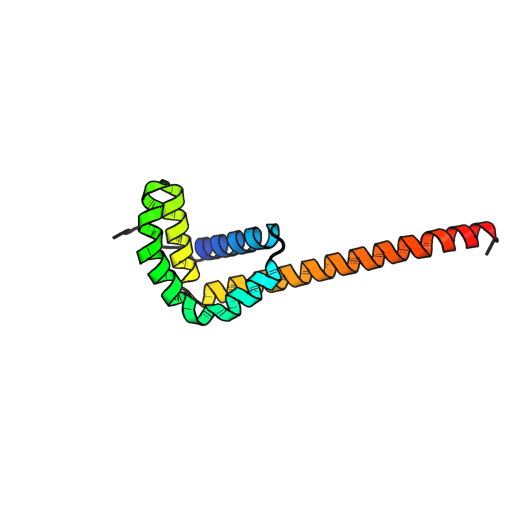8 MET A CA 1
ATOM 864 C C . MET A 1 108 ? -16.891 4.213 29.326 1.00 80.94 108 MET A C 1
ATOM 866 O O . MET A 1 108 ? -17.763 4.481 30.153 1.00 80.94 108 MET A O 1
ATOM 870 N N . ASN A 1 109 ? -15.656 3.870 29.704 1.00 81.38 109 ASN A N 1
ATOM 871 C CA . ASN A 1 109 ? -15.247 3.802 31.110 1.00 81.38 109 ASN A CA 1
ATOM 872 C C . ASN A 1 109 ? -15.220 5.189 31.782 1.00 81.38 109 ASN A C 1
ATOM 874 O O . ASN A 1 109 ? -15.588 5.320 32.948 1.00 81.38 109 ASN A O 1
ATOM 878 N N . GLU A 1 110 ? -14.841 6.244 31.061 1.00 80.50 110 GLU A N 1
ATOM 879 C CA . GLU A 1 110 ? -14.891 7.622 31.570 1.00 80.50 110 GLU A CA 1
ATOM 880 C C . GLU A 1 110 ? -16.332 8.141 31.694 1.00 80.50 110 GLU A C 1
ATOM 882 O O . GLU A 1 110 ? -16.695 8.704 32.732 1.00 80.50 110 GLU A O 1
ATOM 887 N N . ALA A 1 111 ? -17.172 7.885 30.686 1.00 79.19 111 ALA A N 1
ATOM 888 C CA . ALA A 1 111 ? -18.574 8.301 30.661 1.00 79.19 111 ALA A CA 1
ATOM 889 C C . ALA A 1 111 ? -19.422 7.619 31.747 1.00 79.19 111 ALA A C 1
ATOM 891 O O . ALA A 1 111 ? -20.276 8.264 32.351 1.00 79.19 111 ALA A O 1
ATOM 892 N N . VAL A 1 112 ? -19.177 6.336 32.031 1.00 75.56 112 VAL A N 1
ATOM 893 C CA . VAL A 1 112 ? -19.908 5.570 33.057 1.00 75.56 112 VAL A CA 1
ATOM 894 C C . VAL A 1 112 ? -19.237 5.697 34.429 1.00 75.56 112 VAL A C 1
ATOM 896 O O . VAL A 1 112 ? -19.895 5.945 35.441 1.00 75.56 112 VAL A O 1
ATOM 899 N N . GLY A 1 113 ? -17.911 5.577 34.489 1.00 74.12 113 GLY A N 1
ATOM 900 C CA . GLY A 1 113 ? -17.148 5.589 35.736 1.00 74.12 113 GLY A CA 1
ATOM 901 C C . GLY A 1 113 ? -17.057 6.965 36.398 1.00 74.12 113 GLY A C 1
ATOM 902 O O . GLY A 1 113 ? -16.964 7.040 37.625 1.00 74.12 113 GLY A O 1
ATOM 903 N N . GLY A 1 114 ? -17.116 8.057 35.630 1.00 78.81 114 GLY A N 1
ATOM 904 C CA . GLY A 1 114 ? -17.100 9.427 36.154 1.00 78.81 114 GLY A CA 1
ATOM 905 C C . GLY A 1 114 ? -18.307 9.746 37.051 1.00 78.81 114 GLY A C 1
ATOM 906 O O . GLY A 1 114 ? -18.111 10.104 38.220 1.00 78.81 114 GLY A O 1
ATOM 907 N N . PRO A 1 115 ? -19.547 9.581 36.557 1.00 80.31 115 PRO A N 1
ATOM 908 C CA . PRO A 1 115 ? -20.765 9.760 37.347 1.00 80.31 115 PRO A CA 1
ATOM 909 C C . PRO A 1 115 ? -20.837 8.821 38.556 1.00 80.31 115 PRO A C 1
ATOM 911 O O . PRO A 1 115 ? -21.107 9.278 39.667 1.00 80.31 115 PRO A O 1
ATOM 914 N N . LEU A 1 116 ? -20.504 7.536 38.382 1.00 78.62 116 LEU A N 1
ATOM 915 C CA . LEU A 1 116 ? -20.503 6.545 39.467 1.00 78.62 116 LEU A CA 1
ATOM 916 C C . LEU A 1 116 ? -19.485 6.873 40.569 1.00 78.62 116 LEU A C 1
ATOM 918 O O . LEU A 1 116 ? -19.814 6.791 41.754 1.00 78.62 116 LEU A O 1
ATOM 922 N N . LYS A 1 117 ? -18.268 7.308 40.212 1.00 79.69 117 LYS A N 1
ATOM 923 C CA . LYS A 1 117 ? -17.264 7.758 41.193 1.00 79.69 117 LYS A CA 1
ATOM 924 C C . LYS A 1 117 ? -17.694 9.025 41.926 1.00 79.69 117 LYS A C 1
ATOM 926 O O . LYS A 1 117 ? -17.379 9.152 43.107 1.00 79.69 117 LYS A O 1
ATOM 931 N N . ARG A 1 118 ? -18.377 9.965 41.261 1.00 79.56 118 ARG A N 1
ATOM 932 C CA . ARG A 1 118 ? -18.916 11.176 41.909 1.00 79.56 118 ARG A CA 1
ATOM 933 C C . ARG A 1 118 ? -20.042 10.836 42.881 1.00 79.56 118 ARG A C 1
ATOM 935 O O . ARG A 1 118 ? -20.033 11.352 43.993 1.00 79.56 118 ARG A O 1
ATOM 942 N N . LEU A 1 119 ? -20.951 9.944 42.490 1.00 80.12 119 LEU A N 1
ATOM 943 C CA . LEU A 1 119 ? -22.080 9.521 43.318 1.00 80.12 119 LEU A CA 1
ATOM 944 C C . LEU A 1 119 ? -21.616 8.778 44.577 1.00 80.12 119 LEU A C 1
ATOM 946 O O . LEU A 1 119 ? -22.037 9.126 45.675 1.00 80.12 119 LEU A O 1
ATOM 950 N N . ARG A 1 120 ? -20.682 7.826 44.444 1.00 81.38 120 ARG A N 1
ATOM 951 C CA . ARG A 1 120 ? -20.058 7.138 45.591 1.00 81.38 120 ARG A CA 1
ATOM 952 C C . ARG A 1 120 ? -19.418 8.104 46.583 1.00 81.38 120 ARG A C 1
ATOM 954 O O . ARG A 1 120 ? -19.662 8.032 47.782 1.00 81.38 120 ARG A O 1
ATOM 961 N N . ARG A 1 121 ? -18.674 9.084 46.063 1.00 80.50 121 ARG A N 1
ATOM 962 C CA . ARG A 1 121 ? -18.030 10.123 46.877 1.00 80.50 121 ARG A CA 1
ATOM 963 C C . ARG A 1 121 ? -19.044 11.009 47.614 1.00 80.50 121 ARG A C 1
ATOM 965 O O . ARG A 1 121 ? -18.744 11.464 48.708 1.00 80.50 121 ARG A O 1
ATOM 972 N N . PHE A 1 122 ? -20.221 11.235 47.027 1.00 82.31 122 PHE A N 1
ATOM 973 C CA . PHE A 1 122 ? -21.317 11.999 47.634 1.00 82.31 122 PHE A CA 1
ATOM 974 C C . PHE A 1 122 ? -22.073 11.197 48.705 1.00 82.31 122 PHE A C 1
ATOM 976 O O . PHE A 1 122 ? -22.508 11.761 49.701 1.00 82.31 122 PHE A O 1
ATOM 983 N N . LEU A 1 123 ? -22.201 9.880 48.514 1.00 86.50 123 LEU A N 1
ATOM 984 C CA . LEU A 1 123 ? -22.872 8.967 49.447 1.00 86.50 123 LEU A CA 1
ATOM 985 C C . LEU A 1 123 ? -21.963 8.466 50.585 1.00 86.50 123 LEU A C 1
ATOM 987 O O . LEU A 1 123 ? -22.453 7.807 51.496 1.00 86.50 123 LEU A O 1
ATOM 991 N N . GLY A 1 124 ? -20.661 8.765 50.550 1.00 75.62 124 GLY A N 1
ATOM 992 C CA . GLY A 1 124 ? -19.705 8.331 51.574 1.00 75.62 124 GLY A CA 1
ATOM 993 C C . GLY A 1 124 ? -19.377 6.830 51.549 1.00 75.62 124 GLY A C 1
ATOM 994 O O . GLY A 1 124 ? -18.984 6.295 52.584 1.00 75.62 124 GLY A O 1
ATOM 995 N N . ILE A 1 125 ? -19.534 6.162 50.392 1.00 69.62 125 ILE A N 1
ATOM 996 C CA . ILE A 1 125 ? -19.328 4.707 50.178 1.00 69.62 125 ILE A CA 1
ATOM 997 C C . ILE A 1 125 ? -18.290 4.433 49.072 1.00 69.62 125 ILE A C 1
ATOM 999 O O . ILE A 1 125 ? -18.296 5.132 48.033 1.00 69.62 125 ILE A O 1
#

Secondary structure (DSSP, 8-state):
--TT-PPPHHHHHHHHHHHHHHHHHTT-HHHHHHHHHHHGGGHHHHHHHIIIIIHHHHGGG-HHHHHHHHHHHHHHHSHHHHHHHHHHHHHHHHHHHHHHHHHHHHHHHHHHHHHHHHHHHHHT-

Foldseek 3Di:
DPPPPDQDPVNLVVLLVVVLVVCVVVVCLVVLLVVLVVCLVCQLVCLVCCCVPPLVVQVVVDDVSSSSSNNVSVSRSDSVSSVVSSVSSVVSNVVVVVVVVVVVVVVVCCVVVVVVVVVCVVVVD

Radius of gyration: 23.03 Å; chains: 1; bounding box: 42×28×75 Å

Sequence (125 aa):
MFRGLELTPEEEEEIIKRVAEKISEYGMNAAAVLMLQTFKPMAYIGGQMGRFFISPLLYGLGERISLGSEKLFMVFENRDNIEKLIRMLEQKAEEETMKREGAEKRGMNEAVGGPLKRLRRFLGI

pLDDT: mean 87.67, std 10.16, range [42.44, 98.44]